Protein AF-A0A109LD08-F1 (afdb_monomer_lite)

pLDDT: mean 82.61, std 10.25, range [42.28, 94.44]

Foldseek 3Di:
DDDDDPDDDDPVVCVVVCVVVQVVVVVPDDPVPDQAGDDDDDPDPDDDDPVRVVVVCVVVVRNVDDPPDPPDD

Secondary structure (DSSP, 8-state):
-----SS---GGGTHHHHHHHHHHHHHHS-TTT----------SS----HHHHHHHHHHTTTT----------

Radius of gyration: 15.08 Å; chains: 1; bounding box: 30×32×39 Å

Sequence (73 aa):
MEVAPDGVYLSDHLEDVIEHCYKKLRDEANQSQMVASGWIAIPEAISLDEAHAARIFEAVGAWHQVKVDSCAA

Structure (mmCIF, N/CA/C/O backbone):
data_AF-A0A109LD08-F1
#
_entry.id   AF-A0A109LD08-F1
#
loop_
_atom_site.group_PDB
_atom_site.id
_atom_site.type_symbol
_atom_site.label_atom_id
_atom_site.label_alt_id
_atom_site.label_comp_id
_atom_site.label_asym_id
_atom_site.label_entity_id
_atom_site.label_seq_id
_atom_site.pdbx_PDB_ins_code
_atom_site.Cartn_x
_atom_site.Cartn_y
_atom_site.Cartn_z
_atom_site.occupancy
_atom_site.B_iso_or_equiv
_atom_site.auth_seq_id
_atom_site.auth_comp_id
_atom_site.auth_asym_id
_atom_site.auth_atom_id
_atom_site.pdbx_PDB_model_num
ATOM 1 N N . MET A 1 1 ? -0.511 9.154 -3.110 1.00 72.75 1 MET A N 1
ATOM 2 C CA . MET A 1 1 ? 0.929 9.281 -3.425 1.00 72.75 1 MET A CA 1
ATOM 3 C C . MET A 1 1 ? 1.242 8.256 -4.494 1.00 72.75 1 MET A C 1
ATOM 5 O O . MET A 1 1 ? 0.796 7.126 -4.345 1.00 72.75 1 MET A O 1
ATOM 9 N N . GLU A 1 2 ? 1.952 8.646 -5.545 1.00 79.19 2 GLU A N 1
ATOM 10 C CA . GLU A 1 2 ? 2.418 7.739 -6.598 1.00 79.19 2 GLU A CA 1
ATOM 11 C C . GLU A 1 2 ? 3.939 7.614 -6.487 1.00 79.19 2 GLU A C 1
ATOM 13 O O . GLU A 1 2 ? 4.621 8.611 -6.242 1.00 79.19 2 GLU A O 1
ATOM 18 N N . VAL A 1 3 ? 4.456 6.393 -6.611 1.00 75.56 3 VAL A N 1
ATOM 19 C CA . VAL A 1 3 ? 5.893 6.101 -6.593 1.00 75.56 3 VAL A CA 1
ATOM 20 C C . VAL A 1 3 ? 6.192 5.277 -7.836 1.00 75.56 3 VAL A C 1
ATOM 22 O O . VAL A 1 3 ? 5.753 4.134 -7.936 1.00 75.56 3 VAL A O 1
ATOM 25 N N . ALA A 1 4 ? 6.915 5.872 -8.781 1.00 78.06 4 ALA A N 1
ATOM 26 C CA . ALA A 1 4 ? 7.360 5.213 -10.000 1.00 78.06 4 ALA A CA 1
ATOM 27 C C . ALA A 1 4 ? 8.884 5.015 -9.930 1.00 78.06 4 ALA A C 1
ATOM 29 O O . ALA A 1 4 ? 9.599 5.985 -9.671 1.00 78.06 4 ALA A O 1
ATOM 30 N N . PRO A 1 5 ? 9.396 3.788 -10.113 1.00 72.62 5 PRO A N 1
ATOM 31 C CA . PRO A 1 5 ? 10.832 3.556 -10.168 1.00 72.62 5 PRO A CA 1
ATOM 32 C C . PRO A 1 5 ? 11.434 4.082 -11.482 1.00 72.62 5 PRO A C 1
ATOM 34 O O . PRO A 1 5 ? 10.790 4.038 -12.532 1.00 72.62 5 PRO A O 1
ATOM 37 N N . ASP A 1 6 ? 12.697 4.516 -11.447 1.00 75.31 6 ASP A N 1
ATOM 38 C CA . ASP A 1 6 ? 13.449 4.977 -12.625 1.00 75.31 6 ASP A CA 1
ATOM 39 C C . ASP A 1 6 ? 13.930 3.792 -13.493 1.00 75.31 6 ASP A C 1
ATOM 41 O O . ASP A 1 6 ? 15.125 3.542 -13.651 1.00 75.31 6 ASP A O 1
ATOM 45 N N . GLY A 1 7 ? 12.991 3.011 -14.037 1.00 71.38 7 GLY A N 1
ATOM 46 C CA . GLY A 1 7 ? 13.258 1.874 -14.924 1.00 71.38 7 GLY A CA 1
ATOM 47 C C . GLY A 1 7 ? 12.695 0.541 -14.429 1.00 71.38 7 GLY A C 1
ATOM 48 O O . GLY A 1 7 ? 11.771 0.489 -13.620 1.00 71.38 7 GLY A O 1
ATOM 49 N N . VAL A 1 8 ? 13.238 -0.564 -14.951 1.00 70.62 8 VAL A N 1
ATOM 50 C CA . VAL A 1 8 ? 12.807 -1.924 -14.589 1.00 70.62 8 VAL A CA 1
ATOM 51 C C . VAL A 1 8 ? 13.576 -2.386 -13.356 1.00 70.62 8 VAL A C 1
ATOM 53 O O . VAL A 1 8 ? 14.793 -2.549 -13.409 1.00 70.62 8 VAL A O 1
ATOM 56 N N . TYR A 1 9 ? 12.857 -2.629 -12.262 1.00 69.88 9 TYR A N 1
ATOM 57 C CA . TYR A 1 9 ? 13.413 -3.136 -11.010 1.00 69.88 9 TYR A CA 1
ATOM 58 C C . TYR A 1 9 ? 12.905 -4.547 -10.732 1.00 69.88 9 TYR A C 1
ATOM 60 O O . TYR A 1 9 ? 11.756 -4.877 -11.027 1.00 69.88 9 TYR A O 1
ATOM 68 N N . LEU A 1 10 ? 13.766 -5.378 -10.142 1.00 72.19 10 LEU A N 1
ATOM 69 C CA . LEU A 1 10 ? 13.345 -6.661 -9.593 1.00 72.19 10 LEU A CA 1
ATOM 70 C C . LEU A 1 10 ? 12.410 -6.401 -8.405 1.00 72.19 10 LEU A C 1
ATOM 72 O O . LEU A 1 10 ? 12.740 -5.592 -7.537 1.00 72.19 10 LEU A O 1
ATOM 76 N N . SER A 1 11 ? 11.268 -7.090 -8.362 1.00 69.12 11 SER A N 1
ATOM 77 C CA . SER A 1 11 ? 10.262 -6.918 -7.305 1.00 69.12 11 SER A CA 1
ATOM 78 C C . SER A 1 11 ? 10.842 -7.073 -5.896 1.00 69.12 11 SER A C 1
ATOM 80 O O . SER A 1 11 ? 10.478 -6.301 -5.015 1.00 69.12 11 SER A O 1
ATOM 82 N N . ASP A 1 12 ? 11.815 -7.970 -5.718 1.00 72.12 12 ASP A N 1
ATOM 83 C CA . ASP A 1 12 ? 12.507 -8.221 -4.445 1.00 72.12 12 ASP A CA 1
ATOM 84 C C . ASP A 1 12 ? 13.258 -6.995 -3.891 1.00 72.12 12 ASP A C 1
ATOM 86 O O . ASP A 1 12 ? 13.582 -6.943 -2.711 1.00 72.12 12 ASP A O 1
ATOM 90 N N . HIS A 1 13 ? 13.549 -5.990 -4.721 1.00 74.25 13 HIS A N 1
ATOM 91 C CA . HIS A 1 13 ? 14.197 -4.745 -4.290 1.00 74.25 13 HIS A CA 1
ATOM 92 C C . HIS A 1 13 ? 13.210 -3.598 -4.054 1.00 74.25 13 HIS A C 1
ATOM 94 O O . HIS A 1 13 ? 13.602 -2.536 -3.573 1.00 74.25 13 HIS A O 1
ATOM 100 N N . LEU A 1 14 ? 11.939 -3.790 -4.410 1.00 77.81 14 LEU A N 1
ATOM 101 C CA . LEU A 1 14 ? 10.889 -2.794 -4.210 1.00 77.81 14 LEU A CA 1
ATOM 102 C C . LEU A 1 14 ? 10.193 -2.957 -2.861 1.00 77.81 14 LEU A C 1
ATOM 104 O O . LEU A 1 14 ? 9.590 -1.996 -2.393 1.00 77.81 14 LEU A O 1
ATOM 108 N N . GLU A 1 15 ? 10.291 -4.131 -2.232 1.00 79.94 15 GLU A N 1
ATOM 109 C CA . GLU A 1 15 ? 9.630 -4.430 -0.959 1.00 79.94 15 GLU A CA 1
ATOM 110 C C . GLU A 1 15 ? 9.985 -3.401 0.121 1.00 79.94 15 GLU A C 1
ATOM 112 O O . GLU A 1 15 ? 9.086 -2.759 0.661 1.00 79.94 15 GLU A O 1
ATOM 117 N N . ASP A 1 16 ? 11.277 -3.144 0.342 1.00 80.38 16 ASP A N 1
ATOM 118 C CA . ASP A 1 16 ? 11.746 -2.183 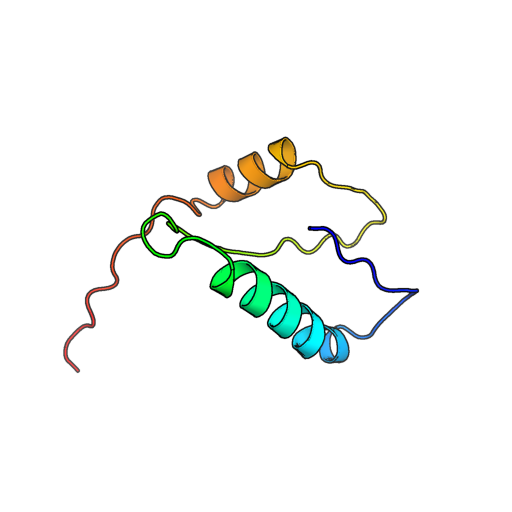1.349 1.00 80.38 16 ASP A CA 1
ATOM 119 C C . ASP A 1 16 ? 11.248 -0.753 1.078 1.00 80.38 16 ASP A C 1
ATOM 121 O O . ASP A 1 16 ? 10.881 -0.015 1.996 1.00 80.38 16 ASP A O 1
ATOM 125 N N . VAL A 1 17 ? 11.210 -0.345 -0.196 1.00 80.44 17 VAL A N 1
ATOM 126 C CA . VAL A 1 17 ? 10.775 1.001 -0.605 1.00 80.44 17 VAL A CA 1
ATOM 127 C C . VAL A 1 17 ? 9.267 1.155 -0.430 1.00 80.44 17 VAL A C 1
ATOM 129 O O . VAL A 1 17 ? 8.807 2.152 0.131 1.00 80.44 17 VAL A O 1
ATOM 132 N N . ILE A 1 18 ? 8.496 0.160 -0.876 1.00 83.81 18 ILE A N 1
ATOM 133 C CA . ILE A 1 18 ? 7.041 0.125 -0.724 1.00 83.81 18 ILE A CA 1
ATOM 134 C C . ILE A 1 18 ? 6.692 0.140 0.761 1.00 83.81 18 ILE A C 1
ATOM 136 O O . ILE A 1 18 ? 5.861 0.945 1.179 1.00 83.81 18 ILE A O 1
ATOM 140 N N . GLU A 1 19 ? 7.349 -0.697 1.566 1.00 86.19 19 GLU A N 1
ATOM 141 C CA . GLU A 1 19 ? 7.097 -0.794 2.999 1.00 86.19 19 GLU A CA 1
ATOM 142 C C . GLU A 1 19 ? 7.416 0.524 3.714 1.00 86.19 19 GLU A C 1
ATOM 144 O O . GLU A 1 19 ? 6.606 1.009 4.510 1.00 86.19 19 GLU A O 1
ATOM 149 N N . HIS A 1 20 ? 8.552 1.149 3.392 1.00 86.31 20 HIS A N 1
ATOM 150 C CA . HIS A 1 20 ? 8.939 2.438 3.958 1.00 86.31 20 HIS A CA 1
ATOM 151 C C . HIS A 1 20 ? 7.924 3.542 3.626 1.00 86.31 20 HIS A C 1
ATOM 153 O O . HIS A 1 20 ? 7.440 4.235 4.526 1.00 86.31 20 HIS A O 1
ATOM 159 N N . CYS A 1 21 ? 7.568 3.696 2.346 1.00 84.94 21 CYS A N 1
ATOM 160 C CA . CYS A 1 21 ? 6.603 4.702 1.900 1.00 84.94 21 CYS A CA 1
ATOM 161 C C . CYS A 1 21 ? 5.214 4.467 2.505 1.00 84.94 21 CYS A C 1
ATOM 163 O O . CYS A 1 21 ? 4.568 5.411 2.963 1.00 84.94 21 CYS A O 1
ATOM 165 N N . TYR A 1 22 ? 4.773 3.210 2.550 1.00 86.62 22 TYR A N 1
ATOM 166 C CA . TYR A 1 22 ? 3.500 2.813 3.141 1.00 86.62 22 TYR A CA 1
ATOM 167 C C . TYR A 1 22 ? 3.433 3.139 4.637 1.00 86.62 22 TYR A C 1
ATOM 169 O O . TYR A 1 22 ? 2.487 3.796 5.074 1.00 86.62 22 TYR A O 1
ATOM 177 N N . LYS A 1 23 ? 4.440 2.723 5.419 1.00 89.62 23 LYS A N 1
ATOM 178 C CA . LYS A 1 23 ? 4.492 2.968 6.869 1.00 89.62 23 LYS A CA 1
ATOM 179 C C . LYS A 1 23 ? 4.471 4.458 7.176 1.00 89.62 23 LYS A C 1
ATOM 181 O O . LYS A 1 23 ? 3.660 4.896 7.981 1.00 89.62 23 LYS A O 1
ATOM 186 N N . LYS A 1 24 ? 5.279 5.246 6.463 1.00 90.12 24 LYS A N 1
ATOM 187 C CA . LYS A 1 24 ? 5.329 6.699 6.649 1.00 90.12 24 LYS A CA 1
ATOM 188 C C . LYS A 1 24 ? 3.957 7.355 6.466 1.00 90.12 24 LYS A C 1
ATOM 190 O O . LYS A 1 24 ? 3.521 8.106 7.331 1.00 90.12 24 LYS A O 1
ATOM 195 N N . LEU A 1 25 ? 3.264 7.051 5.367 1.00 88.12 25 LEU A N 1
ATOM 196 C CA . LEU A 1 25 ? 1.934 7.612 5.100 1.00 88.12 25 LEU A CA 1
ATOM 197 C C . LEU A 1 25 ? 0.902 7.171 6.137 1.00 88.12 25 LEU A C 1
ATOM 199 O O . LEU A 1 25 ? 0.048 7.957 6.544 1.00 88.12 25 LEU A O 1
ATOM 203 N N . ARG A 1 26 ? 0.976 5.907 6.558 1.00 90.12 26 ARG A N 1
ATOM 204 C CA . ARG A 1 26 ? 0.100 5.366 7.591 1.00 90.12 26 ARG A CA 1
ATOM 205 C C . ARG A 1 26 ? 0.316 6.077 8.925 1.00 90.12 26 ARG A C 1
ATOM 207 O O . ARG A 1 26 ? -0.668 6.411 9.572 1.00 90.12 26 ARG A O 1
ATOM 214 N N . ASP A 1 27 ? 1.562 6.319 9.317 1.00 91.25 27 ASP A N 1
ATOM 215 C CA . ASP A 1 27 ? 1.914 6.945 10.596 1.00 91.25 27 ASP A CA 1
ATOM 216 C C . ASP A 1 27 ? 1.565 8.442 10.632 1.00 91.25 27 ASP A C 1
ATOM 218 O O . ASP A 1 27 ? 1.175 8.964 11.676 1.00 91.25 27 ASP A O 1
ATOM 222 N N . GLU A 1 28 ? 1.652 9.130 9.490 1.00 91.75 28 GLU A N 1
ATOM 223 C CA . GLU A 1 28 ? 1.235 10.531 9.343 1.00 91.75 28 GLU A CA 1
ATOM 224 C C . GLU A 1 28 ? -0.298 10.702 9.355 1.00 91.75 28 GLU A C 1
ATOM 226 O O . GLU A 1 28 ? -0.802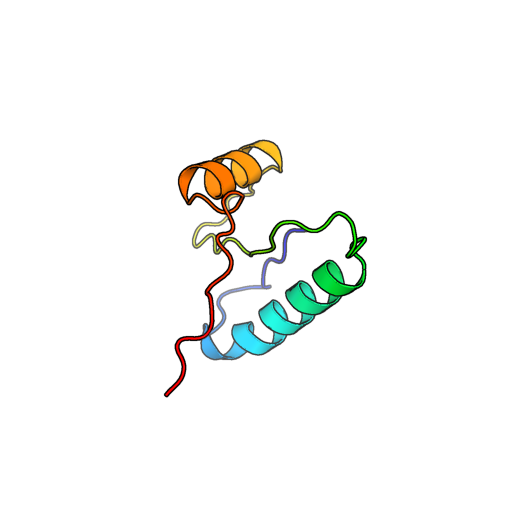 11.795 9.630 1.00 91.75 28 GLU A O 1
ATOM 231 N N . ALA A 1 29 ? -1.063 9.638 9.085 1.00 88.75 29 ALA A N 1
ATOM 232 C CA . ALA A 1 29 ? -2.520 9.680 9.105 1.00 88.75 29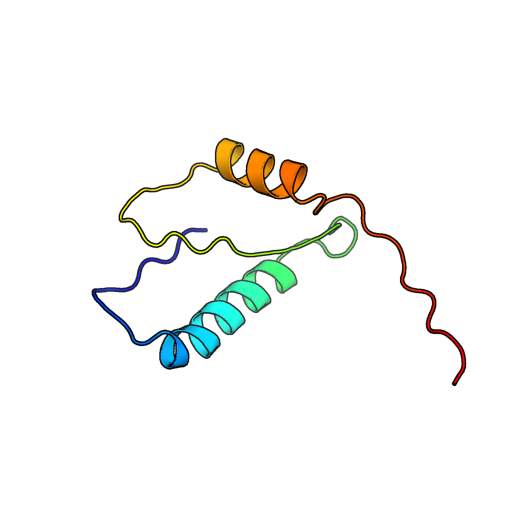 ALA A CA 1
ATOM 233 C C . ALA A 1 29 ? -3.077 9.768 10.538 1.00 88.75 29 ALA A C 1
ATOM 235 O O . ALA A 1 29 ? -2.544 9.197 11.494 1.00 88.75 29 ALA A O 1
ATOM 236 N N . ASN A 1 30 ? -4.227 10.434 10.692 1.00 91.69 30 ASN A N 1
ATOM 237 C CA . ASN A 1 30 ? -4.945 10.447 11.963 1.00 91.69 30 ASN A CA 1
ATOM 238 C C . ASN A 1 30 ? -5.468 9.040 12.294 1.00 91.69 30 ASN A C 1
ATOM 240 O O . ASN A 1 30 ? -6.491 8.604 11.763 1.00 91.69 30 ASN A O 1
ATOM 244 N N . GLN A 1 31 ? -4.805 8.364 13.232 1.00 89.88 31 GLN A N 1
ATOM 245 C CA . GLN A 1 31 ? -5.125 6.989 13.627 1.00 89.88 31 GLN A CA 1
ATOM 246 C C . GLN A 1 31 ? -6.560 6.823 14.145 1.00 89.88 31 GLN A C 1
ATOM 248 O O . GLN A 1 31 ? -7.142 5.756 13.995 1.00 89.88 31 GLN A O 1
ATOM 253 N N . SER A 1 32 ? -7.165 7.879 14.705 1.00 89.88 32 SER A N 1
ATOM 254 C CA . SER A 1 32 ? -8.556 7.830 15.185 1.00 89.88 32 SER A CA 1
ATOM 255 C C . SER A 1 32 ? -9.587 7.804 14.050 1.00 89.88 32 SER A C 1
ATOM 257 O O . SER A 1 32 ? -10.756 7.522 14.293 1.00 89.88 32 SER A O 1
ATOM 259 N N . GLN A 1 33 ? -9.175 8.128 12.822 1.00 87.12 33 GLN A N 1
ATOM 260 C CA . GLN A 1 33 ? -10.025 8.164 11.628 1.00 87.12 33 GLN A CA 1
ATOM 261 C C . GLN A 1 33 ? -9.585 7.151 10.562 1.00 87.12 33 GLN A C 1
ATOM 263 O O . GLN A 1 33 ? -10.215 7.049 9.510 1.00 87.12 33 GLN A O 1
ATOM 268 N N . MET A 1 34 ? -8.514 6.399 10.815 1.00 88.25 34 MET A N 1
ATOM 269 C CA . MET A 1 34 ? -7.981 5.431 9.869 1.00 88.25 34 MET A CA 1
ATOM 270 C C . MET A 1 34 ? -8.782 4.127 9.930 1.00 88.25 34 MET A C 1
ATOM 272 O O . MET A 1 34 ? -8.739 3.405 10.923 1.00 88.25 34 MET A O 1
ATOM 276 N N . VAL A 1 35 ? -9.499 3.822 8.847 1.00 87.88 35 VAL A N 1
ATOM 277 C CA . VAL A 1 35 ? -10.285 2.584 8.708 1.00 87.88 35 VAL A CA 1
ATOM 278 C C . VAL A 1 35 ? -9.433 1.460 8.117 1.00 87.88 35 VAL A C 1
ATOM 280 O O . VAL A 1 35 ? -9.409 0.357 8.651 1.00 87.88 35 VAL A O 1
ATOM 283 N N . ALA A 1 36 ? -8.707 1.743 7.035 1.00 89.31 36 ALA A N 1
ATOM 284 C CA . ALA A 1 36 ? -7.823 0.803 6.351 1.00 89.31 36 ALA A CA 1
ATOM 285 C C . ALA A 1 36 ? -6.730 1.557 5.577 1.00 89.31 36 ALA A C 1
ATOM 287 O O . ALA A 1 36 ? -6.822 2.769 5.378 1.00 89.31 36 ALA A O 1
ATOM 288 N N . SER A 1 37 ? -5.703 0.836 5.127 1.00 89.19 37 SER A N 1
ATOM 289 C CA . SER A 1 37 ? -4.633 1.364 4.275 1.00 89.19 37 SER A CA 1
ATOM 290 C C . SER A 1 37 ? -4.114 0.278 3.334 1.00 89.19 37 SER A C 1
ATOM 292 O O . SER A 1 37 ? -4.091 -0.895 3.702 1.00 89.19 37 SER A O 1
ATOM 294 N N . GLY A 1 38 ? -3.656 0.662 2.144 1.00 89.31 38 GLY A N 1
ATOM 295 C CA . GLY A 1 38 ? -3.124 -0.268 1.150 1.00 89.31 38 GLY A CA 1
ATOM 296 C C . GLY A 1 38 ? -2.405 0.453 0.015 1.00 89.31 38 GLY A C 1
ATOM 297 O O . GLY A 1 38 ? -2.418 1.681 -0.058 1.00 89.31 38 GLY A O 1
ATOM 298 N N . TRP A 1 39 ? -1.777 -0.320 -0.865 1.00 89.25 39 TRP A N 1
ATOM 299 C CA . TRP A 1 39 ? -1.090 0.168 -2.058 1.00 89.25 39 TRP A CA 1
ATOM 300 C C . TRP A 1 39 ? -1.583 -0.600 -3.288 1.00 89.25 39 TRP A C 1
ATOM 302 O O . TRP A 1 39 ? -2.057 -1.730 -3.174 1.00 89.25 39 TRP A O 1
ATOM 312 N N . ILE A 1 40 ? -1.508 0.036 -4.457 1.00 88.69 40 ILE A N 1
ATOM 313 C CA . ILE A 1 40 ? -1.939 -0.541 -5.734 1.00 88.69 40 ILE A CA 1
ATOM 314 C C . ILE A 1 40 ? -0.704 -0.651 -6.624 1.00 88.69 40 ILE A C 1
ATOM 316 O O . ILE A 1 40 ? -0.069 0.357 -6.929 1.00 88.69 40 ILE A O 1
ATOM 320 N N . ALA A 1 41 ? -0.366 -1.873 -7.030 1.00 87.50 41 ALA A N 1
ATOM 321 C CA . ALA A 1 41 ? 0.665 -2.119 -8.029 1.00 87.50 41 ALA A CA 1
ATOM 322 C C . ALA A 1 41 ? 0.080 -1.889 -9.425 1.00 87.50 41 ALA A C 1
ATOM 324 O O . ALA A 1 41 ? -0.922 -2.517 -9.775 1.00 87.50 41 ALA A O 1
ATOM 325 N N . ILE A 1 42 ? 0.711 -1.039 -10.233 1.00 84.69 42 ILE A N 1
ATOM 326 C CA . ILE A 1 42 ? 0.319 -0.822 -11.627 1.00 84.69 42 ILE A CA 1
ATOM 327 C C . ILE A 1 42 ? 1.489 -1.265 -12.515 1.00 84.69 42 ILE A C 1
ATOM 329 O O . ILE A 1 42 ? 2.539 -0.628 -12.486 1.00 84.69 42 ILE A O 1
ATOM 333 N N . PRO A 1 43 ? 1.350 -2.368 -13.274 1.00 79.06 43 PRO A N 1
ATOM 334 C CA . PRO A 1 43 ? 2.421 -2.862 -14.146 1.00 79.06 43 PRO A CA 1
ATOM 335 C C . PRO A 1 43 ? 2.674 -1.983 -15.378 1.00 79.06 43 PRO A C 1
ATOM 337 O O . PRO A 1 43 ? 3.746 -2.046 -15.975 1.00 79.06 43 PRO A O 1
ATOM 340 N N . GLU A 1 44 ? 1.674 -1.205 -15.792 1.00 79.38 44 GLU A N 1
ATOM 341 C CA . GLU A 1 44 ? 1.737 -0.327 -16.959 1.00 79.38 44 GLU A CA 1
ATOM 342 C C . GLU A 1 44 ? 2.091 1.108 -16.557 1.00 79.38 44 GLU A C 1
ATOM 344 O O . GLU A 1 44 ? 1.811 1.540 -15.442 1.00 79.38 44 GLU A O 1
ATOM 349 N N . ALA A 1 45 ? 2.661 1.879 -17.487 1.00 74.69 45 ALA A N 1
ATOM 350 C CA . ALA A 1 45 ? 2.963 3.299 -17.293 1.00 74.69 45 ALA A CA 1
ATOM 351 C C . ALA A 1 45 ? 1.692 4.168 -17.391 1.00 74.69 45 ALA A C 1
ATOM 353 O O . ALA A 1 45 ? 1.602 5.0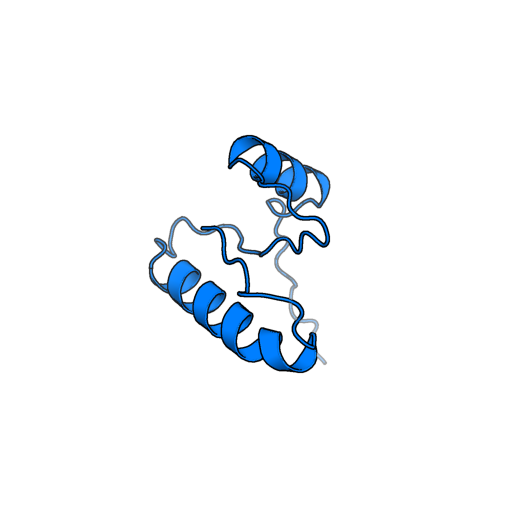77 -18.218 1.00 74.69 45 ALA A O 1
ATOM 354 N N . ILE A 1 46 ? 0.688 3.846 -16.575 1.00 83.19 46 ILE A N 1
ATOM 355 C CA . ILE A 1 46 ? -0.559 4.594 -16.442 1.00 83.19 46 ILE A CA 1
ATOM 356 C C . ILE A 1 46 ? -0.646 5.169 -15.032 1.00 83.19 46 ILE A C 1
ATOM 358 O O . ILE A 1 46 ? -0.375 4.479 -14.051 1.00 83.19 46 ILE A O 1
ATOM 362 N N . SER A 1 47 ? -1.043 6.434 -14.933 1.00 83.69 47 SER A N 1
ATOM 363 C CA . SER A 1 47 ? -1.345 7.043 -13.644 1.00 83.69 47 SER A CA 1
ATOM 364 C C . SER A 1 47 ? -2.774 6.713 -13.223 1.00 83.69 47 SER A C 1
ATOM 366 O O . SER A 1 47 ? -3.671 6.499 -14.046 1.00 83.69 47 SER A O 1
ATOM 368 N N . LEU A 1 48 ? -2.987 6.674 -11.912 1.00 87.81 48 LEU A N 1
ATOM 369 C CA . LEU A 1 48 ? -4.284 6.414 -11.310 1.00 87.81 48 LEU A CA 1
ATOM 370 C C . LEU A 1 48 ? -4.664 7.607 -10.443 1.00 87.81 48 LEU A C 1
ATOM 372 O O . LEU A 1 48 ? -3.972 7.926 -9.477 1.00 87.81 48 LEU A O 1
ATOM 376 N N . ASP A 1 49 ? -5.768 8.265 -10.783 1.00 90.62 49 ASP A N 1
ATOM 377 C CA . ASP A 1 49 ? -6.301 9.312 -9.922 1.00 90.62 49 ASP A CA 1
ATOM 378 C C . ASP A 1 49 ? -6.914 8.731 -8.635 1.00 90.62 49 ASP A C 1
ATOM 380 O O . ASP A 1 49 ? -7.189 7.532 -8.504 1.00 90.62 49 ASP A O 1
ATOM 384 N N . GLU A 1 50 ? -7.123 9.607 -7.656 1.00 88.50 50 GLU A N 1
ATOM 385 C CA . GLU A 1 50 ? -7.649 9.229 -6.345 1.00 88.50 50 GLU A CA 1
ATOM 386 C C . GLU A 1 50 ? -9.050 8.604 -6.430 1.00 88.50 50 GLU A C 1
ATOM 388 O O . GLU A 1 50 ? -9.341 7.645 -5.715 1.00 88.50 50 GLU A O 1
ATOM 393 N N . ALA A 1 51 ? -9.908 9.087 -7.333 1.00 92.81 51 ALA A N 1
ATOM 394 C CA . ALA A 1 51 ? -11.262 8.564 -7.490 1.00 92.8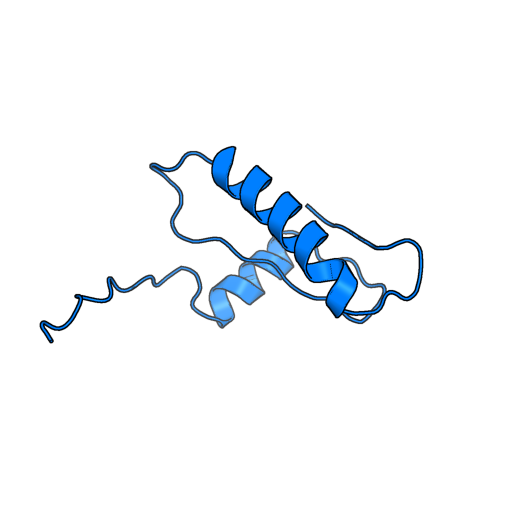1 51 ALA A CA 1
ATOM 395 C C . ALA A 1 51 ? -11.247 7.132 -8.043 1.00 92.81 51 ALA A C 1
ATOM 397 O O . ALA A 1 51 ? -12.006 6.269 -7.599 1.00 92.81 51 ALA A O 1
ATOM 398 N N . HIS A 1 52 ? -10.361 6.849 -8.993 1.00 92.06 52 HIS A N 1
ATOM 399 C CA . HIS A 1 52 ? -10.145 5.520 -9.536 1.00 92.06 52 HIS A CA 1
ATOM 400 C C . HIS A 1 52 ? -9.563 4.574 -8.483 1.00 92.06 52 HIS A C 1
ATOM 402 O O . HIS A 1 52 ? -10.069 3.458 -8.343 1.00 92.06 52 HIS A O 1
ATOM 408 N N . ALA A 1 53 ? -8.581 5.026 -7.699 1.00 91.56 53 ALA A N 1
ATOM 409 C CA . ALA A 1 53 ? -8.036 4.260 -6.579 1.00 91.56 53 ALA A CA 1
ATOM 410 C C . ALA A 1 53 ? -9.111 3.933 -5.529 1.00 91.56 53 ALA A C 1
ATOM 412 O O . ALA A 1 53 ? -9.228 2.783 -5.102 1.00 91.56 53 ALA A O 1
ATOM 413 N N . ALA A 1 54 ? -9.958 4.904 -5.172 1.00 91.19 54 ALA A N 1
ATOM 414 C CA . ALA A 1 54 ? -11.049 4.708 -4.219 1.00 91.19 54 ALA A CA 1
ATOM 415 C C . ALA A 1 54 ? -12.043 3.633 -4.685 1.00 91.19 54 ALA A C 1
ATOM 417 O O . ALA A 1 54 ? -12.454 2.789 -3.890 1.00 91.19 54 ALA A O 1
ATOM 418 N N . ARG A 1 55 ? -12.383 3.603 -5.983 1.00 94.38 55 ARG A N 1
ATOM 419 C CA . ARG A 1 55 ? -13.254 2.557 -6.550 1.00 94.38 55 ARG A CA 1
ATOM 420 C C . ARG A 1 55 ? -12.627 1.167 -6.487 1.00 94.38 55 ARG A C 1
ATOM 422 O O . ARG A 1 55 ? -13.352 0.200 -6.281 1.00 94.38 55 ARG A O 1
ATOM 429 N N . ILE A 1 56 ? -11.309 1.057 -6.660 1.00 93.56 56 ILE A N 1
ATOM 430 C CA . ILE A 1 56 ? -10.605 -0.223 -6.509 1.00 93.56 56 ILE A CA 1
ATOM 431 C C . ILE A 1 56 ? -10.694 -0.689 -5.055 1.00 93.56 56 ILE A C 1
ATOM 433 O O . ILE A 1 56 ? -11.085 -1.828 -4.815 1.00 93.56 56 ILE A O 1
ATOM 437 N N . PHE A 1 57 ? -10.411 0.192 -4.091 1.00 93.06 57 PHE A N 1
ATOM 438 C CA . PHE A 1 57 ? -10.523 -0.135 -2.668 1.00 93.06 57 PHE A CA 1
ATOM 439 C C . PHE A 1 57 ? -11.943 -0.540 -2.258 1.00 93.06 57 PHE A C 1
ATOM 441 O O . PHE A 1 57 ? -12.113 -1.508 -1.518 1.00 93.06 57 PHE A O 1
ATOM 448 N N . GLU A 1 58 ? -12.961 0.141 -2.782 1.00 93.94 58 GLU A N 1
ATOM 449 C CA . GLU A 1 58 ? -14.362 -0.241 -2.587 1.00 93.94 58 GLU A CA 1
ATOM 450 C C . GLU A 1 58 ? -14.641 -1.644 -3.145 1.00 93.94 58 GLU A C 1
ATOM 452 O O . GLU A 1 58 ? -15.166 -2.503 -2.440 1.00 93.94 58 GLU A O 1
ATOM 457 N N . ALA A 1 59 ? -14.234 -1.907 -4.391 1.00 94.44 59 ALA A N 1
ATOM 458 C CA . ALA A 1 59 ? -14.490 -3.177 -5.068 1.00 94.44 59 ALA A CA 1
ATOM 459 C C . ALA A 1 59 ? -13.840 -4.380 -4.366 1.00 94.44 59 ALA A C 1
ATOM 461 O O . ALA A 1 59 ? -14.394 -5.478 -4.401 1.00 94.44 59 ALA A O 1
ATOM 462 N N . VAL A 1 60 ? -12.691 -4.182 -3.713 1.00 91.50 60 VAL A N 1
ATOM 463 C CA . VAL A 1 60 ? -12.019 -5.230 -2.923 1.00 91.50 60 VAL A CA 1
ATOM 464 C C . VAL A 1 60 ? -12.502 -5.295 -1.468 1.00 91.50 60 VAL A C 1
ATOM 466 O O . VAL A 1 60 ? -11.986 -6.094 -0.692 1.00 91.50 60 VAL A O 1
ATOM 469 N N . GLY A 1 61 ? -13.480 -4.470 -1.078 1.00 91.00 61 GLY A N 1
ATOM 470 C CA . GLY A 1 61 ? -14.045 -4.459 0.271 1.00 91.00 61 GLY A CA 1
ATOM 471 C C . GLY A 1 61 ? -13.119 -3.863 1.334 1.00 91.00 61 GLY A C 1
ATOM 472 O O . GLY A 1 61 ? -13.269 -4.169 2.517 1.00 91.00 61 GLY A O 1
ATOM 473 N N . ALA A 1 62 ? -12.173 -3.001 0.948 1.00 90.44 62 ALA A N 1
ATOM 474 C CA . ALA A 1 62 ? -11.153 -2.461 1.849 1.00 90.44 62 ALA A CA 1
ATOM 475 C C . ALA A 1 62 ? -11.734 -1.686 3.045 1.00 90.44 62 ALA A C 1
ATOM 477 O O . ALA A 1 62 ? -11.075 -1.564 4.073 1.00 90.44 62 ALA A O 1
ATOM 478 N N . TRP A 1 63 ? -12.966 -1.184 2.960 1.00 88.94 63 TRP A N 1
ATOM 479 C CA . TRP A 1 63 ? -13.586 -0.397 4.033 1.00 88.94 63 TRP A CA 1
ATOM 480 C C . TRP A 1 63 ? -14.404 -1.229 5.023 1.00 88.94 63 TRP A C 1
ATOM 482 O O . TRP A 1 63 ? -14.776 -0.727 6.082 1.00 88.94 63 TRP A O 1
ATOM 492 N N . HIS A 1 64 ? -14.668 -2.501 4.717 1.00 87.75 64 HIS A N 1
ATOM 493 C CA . HIS A 1 64 ? -15.466 -3.378 5.571 1.00 87.75 64 HIS A CA 1
ATOM 494 C C . HIS A 1 64 ? -14.567 -4.240 6.467 1.00 87.75 64 HIS A C 1
ATOM 496 O O . HIS A 1 64 ? -14.441 -5.451 6.292 1.00 87.75 64 HIS A O 1
ATOM 502 N N . GLN A 1 65 ? -13.901 -3.592 7.426 1.00 81.00 65 GLN A N 1
ATOM 503 C CA . GLN A 1 65 ? -12.976 -4.260 8.340 1.00 81.00 65 GLN A CA 1
AT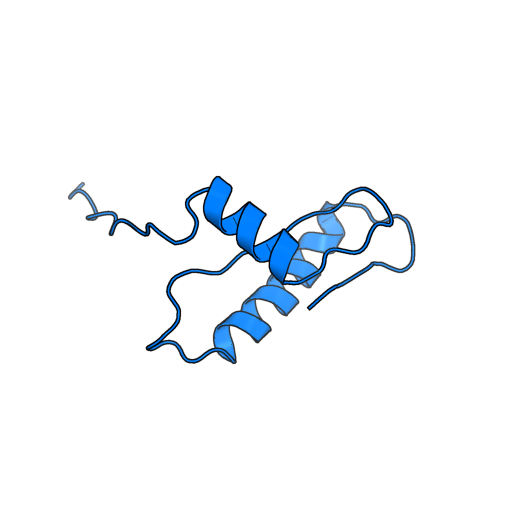OM 504 C C . GLN A 1 65 ? -13.739 -5.006 9.441 1.00 81.00 65 GLN A C 1
ATOM 506 O O . GLN A 1 65 ? -14.349 -4.397 10.321 1.00 81.00 65 GLN A O 1
ATOM 511 N N . VAL A 1 66 ? -13.689 -6.338 9.409 1.00 81.00 66 VAL A N 1
ATOM 512 C CA . VAL A 1 66 ? -14.213 -7.186 10.486 1.00 81.00 66 VAL A CA 1
ATOM 513 C C . VAL A 1 66 ? -13.084 -7.455 11.468 1.00 81.00 66 VAL A C 1
ATOM 515 O O . VAL A 1 66 ? -12.005 -7.906 11.082 1.00 81.00 66 VAL A O 1
ATOM 518 N N . LYS A 1 67 ? -13.323 -7.187 12.753 1.00 76.25 67 LYS A N 1
ATOM 519 C CA . LYS A 1 67 ? -12.376 -7.555 13.802 1.00 76.25 67 LYS A CA 1
ATOM 520 C C . LYS A 1 67 ? -12.219 -9.076 13.783 1.00 76.25 67 LYS A C 1
ATOM 522 O O . LYS A 1 67 ? -13.178 -9.796 14.042 1.00 76.25 67 LYS A O 1
ATOM 527 N N . VAL A 1 68 ? -11.020 -9.562 13.467 1.00 74.38 68 VAL A N 1
ATOM 528 C CA . VAL A 1 68 ? -10.698 -10.975 13.667 1.00 74.38 68 VAL A CA 1
ATOM 529 C C . VAL A 1 68 ? -10.607 -11.178 15.172 1.00 74.38 68 VAL A C 1
ATOM 531 O O . VAL A 1 68 ? -9.629 -10.777 15.806 1.00 74.38 68 VAL A O 1
ATOM 534 N N . ASP A 1 69 ? -11.656 -11.744 15.761 1.00 67.81 69 ASP A N 1
ATOM 535 C CA . ASP A 1 69 ? -11.572 -12.239 17.124 1.00 67.81 69 ASP A CA 1
ATOM 536 C C . ASP A 1 69 ? -10.538 -13.363 17.121 1.00 67.81 69 ASP A C 1
ATOM 538 O O . ASP A 1 69 ? -10.701 -14.386 16.453 1.00 67.81 69 ASP A O 1
ATOM 542 N N . SER A 1 70 ? -9.422 -13.128 17.813 1.00 65.94 70 SER A N 1
ATOM 543 C CA . SER A 1 70 ? -8.396 -14.138 18.037 1.00 65.94 70 SER A CA 1
ATOM 544 C C . SER A 1 70 ? -9.078 -15.351 18.657 1.00 65.94 70 SER A C 1
ATOM 546 O O . SER A 1 70 ? -9.443 -15.318 19.833 1.00 65.94 70 SER A O 1
ATOM 548 N N . CYS A 1 71 ? -9.272 -16.416 17.879 1.00 55.06 71 CYS A N 1
ATOM 549 C CA . CYS A 1 71 ? -9.643 -17.696 18.456 1.00 55.06 71 CYS A CA 1
ATOM 550 C C . CYS A 1 71 ? -8.567 -18.069 19.473 1.00 55.06 71 CYS A C 1
ATOM 552 O O . CYS A 1 71 ? -7.375 -18.052 19.169 1.00 55.06 71 CYS A O 1
ATOM 554 N N . ALA A 1 72 ? -9.021 -18.358 20.689 1.00 51.41 72 ALA A N 1
ATOM 555 C CA . ALA A 1 72 ? -8.246 -19.068 21.682 1.00 51.41 72 ALA A CA 1
ATOM 556 C C . ALA A 1 72 ? -7.688 -20.351 21.046 1.00 51.41 72 ALA A C 1
ATOM 558 O O . ALA A 1 72 ? -8.458 -21.183 20.562 1.00 51.41 72 ALA A O 1
ATOM 559 N N . ALA A 1 73 ? -6.366 -20.482 21.043 1.00 42.28 73 ALA A N 1
ATOM 560 C CA . ALA A 1 73 ? -5.638 -21.720 20.810 1.00 42.28 73 ALA A CA 1
ATOM 561 C C . ALA A 1 73 ? -4.435 -21.734 21.754 1.00 42.28 73 ALA A C 1
ATOM 563 O O . ALA A 1 73 ? -3.750 -20.687 21.831 1.00 42.28 73 ALA A O 1
#

Organism: Pseudomonas fluorescens (NCBI:txid294)